Protein AF-A0A7S3H8X5-F1 (afdb_monomer_lite)

Sequence (128 aa):
QGEDVVAGIRTPQDLTIAARQIHNSELPSLEEAMPAIYQELLDVRRRLEEHFKDMQDIEFTIQAGKLYMLQTRTGKRTTQAALKVAVDLANEGFISHSEAIMRLKPESLDQVLHPTLDPKAPKRIVAK

Structure (mmCIF, N/CA/C/O backbone):
data_AF-A0A7S3H8X5-F1
#
_entry.id   AF-A0A7S3H8X5-F1
#
loop_
_atom_site.group_PDB
_atom_site.id
_atom_site.type_symbol
_atom_site.label_atom_id
_atom_site.label_alt_id
_atom_site.label_comp_id
_atom_site.label_asym_id
_atom_site.label_entity_id
_atom_site.label_seq_id
_atom_site.pdbx_PDB_ins_code
_atom_site.Cartn_x
_atom_site.Cartn_y
_atom_site.Cartn_z
_atom_site.occupancy
_atom_site.B_iso_or_equiv
_atom_site.auth_seq_id
_atom_site.auth_comp_id
_atom_site.auth_asym_id
_atom_site.auth_atom_id
_atom_site.pdbx_PDB_model_num
ATOM 1 N N . GLN A 1 1 ? -18.278 -6.674 8.094 1.00 66.62 1 GLN A N 1
ATOM 2 C CA . GLN A 1 1 ? -16.914 -7.253 8.115 1.00 66.62 1 GLN A CA 1
ATOM 3 C C . GLN A 1 1 ? -16.163 -6.829 6.852 1.00 66.62 1 GLN A C 1
ATOM 5 O O . GLN A 1 1 ? -16.740 -6.080 6.074 1.00 66.62 1 GLN A O 1
ATOM 10 N N . GLY A 1 2 ? -14.901 -7.240 6.651 1.00 72.38 2 GLY A N 1
ATOM 11 C CA . GLY A 1 2 ? -14.124 -6.877 5.449 1.00 72.38 2 GLY A CA 1
ATOM 12 C C . GLY A 1 2 ? -14.826 -7.249 4.135 1.00 72.38 2 GLY A C 1
ATOM 13 O O . GLY A 1 2 ? -14.772 -6.494 3.169 1.00 72.38 2 GLY A O 1
ATOM 14 N N . GLU A 1 3 ? -15.600 -8.336 4.145 1.00 76.19 3 GLU A N 1
ATOM 15 C CA . GLU A 1 3 ? -16.445 -8.763 3.022 1.00 76.19 3 GLU A CA 1
ATOM 16 C C . GLU A 1 3 ? -17.501 -7.722 2.618 1.00 76.19 3 GLU A C 1
ATOM 18 O O . GLU A 1 3 ? -17.748 -7.551 1.429 1.00 76.19 3 GLU A O 1
ATOM 23 N N . ASP A 1 4 ? -18.064 -6.957 3.563 1.00 79.19 4 ASP A N 1
ATOM 24 C CA . ASP A 1 4 ? -19.083 -5.935 3.261 1.00 79.19 4 ASP A CA 1
ATOM 25 C C . ASP A 1 4 ? -18.515 -4.783 2.419 1.00 79.19 4 ASP A C 1
ATOM 27 O O . ASP A 1 4 ? -19.252 -4.139 1.670 1.00 79.19 4 ASP A O 1
ATOM 31 N N . VAL A 1 5 ? -17.214 -4.508 2.562 1.00 74.88 5 VAL A N 1
ATOM 32 C CA . VAL A 1 5 ? -16.501 -3.472 1.802 1.00 74.88 5 VAL A CA 1
ATOM 33 C C . VAL A 1 5 ? -16.217 -3.967 0.387 1.00 74.88 5 VAL A C 1
ATOM 35 O O . VAL A 1 5 ? -16.446 -3.246 -0.579 1.00 74.88 5 VAL A O 1
ATOM 38 N N . VAL A 1 6 ? -15.780 -5.222 0.253 1.00 78.19 6 VAL A N 1
ATOM 39 C CA . VAL A 1 6 ? -15.493 -5.843 -1.050 1.00 78.19 6 VAL A CA 1
ATOM 40 C C . VAL A 1 6 ? -16.775 -6.061 -1.857 1.00 78.19 6 VAL A C 1
ATOM 42 O O . VAL A 1 6 ? -16.790 -5.835 -3.064 1.00 78.19 6 VAL A O 1
ATOM 45 N N . ALA A 1 7 ? -17.862 -6.460 -1.195 1.00 78.75 7 ALA A N 1
ATOM 46 C CA . ALA A 1 7 ? -19.163 -6.691 -1.816 1.00 78.75 7 ALA A CA 1
ATOM 47 C C . ALA A 1 7 ? -19.940 -5.396 -2.120 1.00 78.75 7 ALA A C 1
ATOM 49 O O . ALA A 1 7 ? -21.026 -5.460 -2.694 1.00 78.75 7 ALA A O 1
ATOM 50 N N . GLY A 1 8 ? -19.422 -4.225 -1.725 1.00 81.75 8 GLY A N 1
ATOM 51 C CA . GLY A 1 8 ? -20.078 -2.935 -1.950 1.00 81.75 8 GLY A CA 1
ATOM 52 C C . GLY A 1 8 ? -21.355 -2.723 -1.130 1.00 81.75 8 GLY A C 1
ATOM 53 O O . GLY A 1 8 ? -22.140 -1.832 -1.441 1.00 81.75 8 GLY A O 1
ATOM 54 N N . ILE A 1 9 ? -21.573 -3.521 -0.077 1.00 85.56 9 ILE A N 1
ATOM 55 C CA . ILE A 1 9 ? -22.702 -3.358 0.856 1.00 85.56 9 ILE A CA 1
ATOM 56 C C . ILE A 1 9 ? -22.511 -2.083 1.683 1.00 85.56 9 ILE A C 1
ATOM 58 O O . ILE A 1 9 ? -23.477 -1.418 2.060 1.00 85.56 9 ILE A O 1
ATOM 62 N N . ARG A 1 10 ? -21.254 -1.735 1.975 1.00 86.25 10 ARG A N 1
ATOM 63 C CA . ARG A 1 10 ? -20.881 -0.503 2.667 1.00 86.25 10 ARG A CA 1
ATOM 64 C C . ARG A 1 10 ? -19.959 0.327 1.795 1.00 86.25 10 ARG A C 1
ATOM 66 O O . ARG A 1 10 ? -19.023 -0.201 1.200 1.00 86.25 10 ARG A O 1
ATOM 73 N N . THR A 1 11 ? -20.190 1.635 1.789 1.00 85.56 11 THR A N 1
ATOM 74 C CA . THR A 1 11 ? -19.291 2.586 1.137 1.00 85.56 11 THR A CA 1
ATOM 75 C C . THR A 1 11 ? -17.932 2.569 1.846 1.00 85.56 11 THR A C 1
ATOM 77 O O . THR A 1 11 ? -17.892 2.807 3.060 1.00 85.56 11 THR A O 1
ATOM 80 N N . PRO A 1 12 ? -16.826 2.275 1.138 1.00 89.44 12 PRO A N 1
ATOM 81 C CA . PRO A 1 12 ? -15.491 2.361 1.715 1.00 89.44 12 PRO A CA 1
ATOM 82 C C . PRO A 1 12 ? -15.173 3.803 2.122 1.00 89.44 12 PRO A C 1
ATOM 84 O O . PRO A 1 12 ? -15.590 4.752 1.460 1.00 89.44 12 PRO A O 1
ATOM 87 N N . GLN A 1 13 ? -14.425 3.951 3.213 1.00 91.12 13 GLN A N 1
ATOM 88 C CA . GLN A 1 13 ? -13.888 5.236 3.660 1.00 91.12 13 GLN A CA 1
ATOM 89 C C . GLN A 1 13 ? -12.412 5.337 3.289 1.00 91.12 13 GLN A C 1
ATOM 91 O O . GLN A 1 13 ? -11.705 4.329 3.218 1.00 91.12 13 GLN A O 1
ATOM 96 N N . ASP A 1 14 ? -11.957 6.563 3.064 1.00 95.75 14 ASP A N 1
ATOM 97 C CA . ASP A 1 14 ? -10.572 6.845 2.723 1.00 95.75 14 ASP A CA 1
ATOM 98 C C . ASP A 1 14 ? -9.633 6.610 3.909 1.00 95.75 14 ASP A C 1
ATOM 100 O O . ASP A 1 14 ? -9.973 6.844 5.069 1.00 95.75 14 ASP A O 1
ATOM 104 N N . LEU A 1 15 ? -8.407 6.175 3.622 1.00 95.50 15 LEU A N 1
ATOM 105 C CA . LEU A 1 15 ? -7.390 6.024 4.663 1.00 95.50 15 LEU A CA 1
ATOM 106 C C . LEU A 1 15 ? -6.799 7.373 5.085 1.00 95.50 15 LEU A C 1
ATOM 108 O O . LEU A 1 15 ? -6.505 7.554 6.262 1.00 95.50 15 LEU A O 1
ATOM 112 N N . THR A 1 16 ? -6.644 8.307 4.141 1.00 96.88 16 THR A N 1
ATOM 113 C CA . THR A 1 16 ? -5.934 9.578 4.347 1.00 96.88 16 THR A CA 1
ATOM 114 C C . THR A 1 16 ? -6.843 10.784 4.141 1.00 96.88 16 THR A C 1
ATOM 116 O O . THR A 1 16 ? -7.800 10.734 3.361 1.00 96.88 16 THR A O 1
ATOM 119 N N . ILE A 1 17 ? -6.498 11.903 4.780 1.00 95.94 17 ILE A N 1
ATOM 120 C CA . ILE A 1 17 ? -7.192 13.188 4.609 1.00 95.94 17 ILE A CA 1
ATOM 121 C C . ILE A 1 17 ? -7.117 13.647 3.150 1.00 95.94 17 ILE A C 1
ATOM 123 O O . ILE A 1 17 ? -8.103 14.118 2.584 1.00 95.94 17 ILE A O 1
ATOM 127 N N . ALA A 1 18 ? -5.955 13.480 2.515 1.00 96.25 18 ALA A N 1
ATOM 128 C CA . ALA A 1 18 ? -5.747 13.882 1.128 1.00 96.25 18 ALA A CA 1
ATOM 129 C C . ALA A 1 18 ? -6.650 13.100 0.158 1.00 96.25 18 ALA A C 1
ATOM 131 O O . ALA A 1 18 ? -7.272 13.700 -0.716 1.00 96.25 18 ALA A O 1
ATOM 132 N N . ALA A 1 19 ? -6.763 11.776 0.329 1.00 94.44 19 ALA A N 1
ATOM 133 C CA . ALA A 1 19 ? -7.648 10.951 -0.494 1.00 94.44 19 ALA A CA 1
ATOM 134 C C . ALA A 1 19 ? -9.116 11.352 -0.303 1.00 94.44 19 ALA A C 1
ATOM 136 O O . ALA A 1 19 ? -9.823 11.574 -1.285 1.00 94.44 19 ALA A O 1
ATOM 137 N N . ARG A 1 20 ? -9.535 11.575 0.949 1.00 94.62 20 ARG A N 1
ATOM 138 C CA . ARG A 1 20 ? -10.878 12.071 1.275 1.00 94.62 20 ARG A CA 1
ATOM 139 C C . ARG A 1 20 ? -11.208 13.385 0.564 1.00 94.62 20 ARG A C 1
ATOM 141 O O . ARG A 1 20 ? -12.295 13.521 0.006 1.00 94.62 20 ARG A O 1
ATOM 148 N N . GLN A 1 21 ? -10.279 14.343 0.561 1.00 93.62 21 GLN A N 1
ATOM 149 C CA . GLN A 1 21 ? -10.454 15.635 -0.113 1.00 93.62 21 GLN A CA 1
ATOM 150 C C . GLN A 1 21 ? -10.574 15.482 -1.634 1.00 93.62 21 GLN A C 1
ATOM 152 O O . GLN A 1 21 ? -11.418 16.131 -2.248 1.00 93.62 21 GLN A O 1
ATOM 157 N N . ILE A 1 22 ? -9.772 14.601 -2.239 1.00 94.44 22 ILE A N 1
ATOM 158 C CA . ILE A 1 22 ? -9.834 14.298 -3.678 1.00 94.44 22 ILE A CA 1
ATOM 159 C C . ILE A 1 22 ? -11.175 13.648 -4.042 1.00 94.44 22 ILE A C 1
ATOM 161 O O . ILE A 1 22 ? -11.762 13.982 -5.070 1.00 94.44 22 ILE A O 1
ATOM 165 N N . HIS A 1 23 ? -11.670 12.738 -3.202 1.00 92.00 23 HIS A N 1
ATOM 166 C CA . HIS A 1 23 ? -12.935 12.035 -3.419 1.00 92.00 23 HIS A CA 1
ATOM 167 C C . HIS A 1 23 ? -14.169 12.834 -2.979 1.00 92.00 23 HIS A C 1
ATOM 169 O O . HIS A 1 23 ? -15.291 12.397 -3.230 1.00 92.00 23 HIS A O 1
ATOM 175 N N . ASN A 1 24 ? -13.979 14.005 -2.358 1.00 92.25 24 ASN A N 1
ATOM 176 C CA . ASN A 1 24 ? -15.041 14.842 -1.798 1.00 92.25 24 ASN A CA 1
ATOM 177 C C . ASN A 1 24 ? -15.979 14.055 -0.857 1.00 92.25 24 ASN A C 1
ATOM 179 O O . ASN A 1 24 ? -17.201 14.198 -0.909 1.00 92.25 24 ASN A O 1
ATOM 183 N N . SER A 1 25 ? -15.396 13.180 -0.028 1.00 90.88 25 SER A N 1
ATOM 184 C CA . SER A 1 25 ? -16.136 12.323 0.902 1.00 90.88 25 SER A CA 1
ATOM 185 C C . SER A 1 25 ? -16.478 13.065 2.198 1.00 90.88 25 SER A C 1
ATOM 187 O O . SER A 1 25 ? -15.619 13.668 2.850 1.00 90.88 25 SER A O 1
ATOM 189 N N . GLU A 1 26 ? -17.744 12.993 2.609 1.00 91.81 26 GLU A N 1
ATOM 190 C CA . GLU A 1 26 ? -18.211 13.581 3.871 1.00 91.81 26 GLU A CA 1
ATOM 191 C C . GLU A 1 26 ? -17.773 12.764 5.097 1.00 91.81 26 GLU A C 1
ATOM 193 O O . GLU A 1 26 ? -17.651 13.317 6.191 1.00 91.81 26 GLU A O 1
ATOM 198 N N . LEU A 1 27 ? -17.491 11.469 4.916 1.00 91.50 27 LEU A N 1
ATOM 199 C CA . LEU A 1 27 ? -17.067 10.571 5.989 1.00 91.50 27 LEU A CA 1
ATOM 200 C C . LEU A 1 27 ? -15.603 10.835 6.384 1.00 91.50 27 LEU A C 1
ATOM 202 O O . LEU A 1 27 ? -14.787 11.131 5.509 1.00 91.50 27 LEU A O 1
ATOM 206 N N . PRO A 1 28 ? -15.252 10.727 7.681 1.00 93.56 28 PRO A N 1
ATOM 207 C CA . PRO A 1 28 ? -13.881 10.929 8.134 1.00 93.56 28 PRO A CA 1
ATOM 208 C C . PRO A 1 28 ? -12.951 9.861 7.554 1.00 93.56 28 PRO A C 1
ATOM 210 O O . PRO A 1 28 ? -13.342 8.709 7.375 1.00 93.56 28 PRO A O 1
ATOM 213 N N . SER A 1 29 ? -11.703 10.239 7.291 1.00 96.38 29 SER A N 1
ATOM 214 C CA . SER A 1 29 ? -10.661 9.274 6.931 1.00 96.38 29 SER A CA 1
ATOM 215 C C . SER A 1 29 ? -10.159 8.494 8.153 1.00 96.38 29 SER A C 1
ATOM 217 O O . SER A 1 29 ? -10.356 8.926 9.293 1.00 96.38 29 SER A O 1
ATOM 219 N N . LEU A 1 30 ? -9.466 7.366 7.947 1.00 96.25 30 LEU A N 1
ATOM 220 C CA . LEU A 1 30 ? -8.829 6.630 9.053 1.00 96.25 30 LEU A CA 1
ATOM 221 C C . LEU A 1 30 ? -7.810 7.501 9.810 1.00 96.25 30 LEU A C 1
ATOM 223 O O . LEU A 1 30 ? -7.749 7.442 11.037 1.00 96.25 30 LEU A O 1
ATOM 227 N N . GLU A 1 31 ? -7.057 8.327 9.082 1.00 97.38 31 GLU A N 1
ATOM 228 C CA . GLU A 1 31 ? -6.121 9.319 9.621 1.00 97.38 31 GLU A CA 1
ATOM 229 C C . GLU A 1 31 ? -6.792 10.302 10.598 1.00 97.38 31 GLU A C 1
ATOM 231 O O . GLU A 1 31 ? -6.198 10.652 11.616 1.00 97.38 31 GLU A O 1
ATOM 236 N N . GLU A 1 32 ? -8.045 10.694 10.351 1.00 96.31 32 GLU A N 1
ATOM 237 C CA . GLU A 1 32 ? -8.810 11.576 11.246 1.00 96.31 32 GLU A CA 1
ATOM 238 C C . GLU A 1 32 ? -9.495 10.817 12.382 1.00 96.31 32 GLU A C 1
ATOM 240 O O . GLU A 1 32 ? -9.492 11.263 13.529 1.00 96.31 32 GLU A O 1
ATOM 245 N N . ALA A 1 33 ? -10.113 9.677 12.067 1.00 95.88 33 ALA A N 1
ATOM 246 C CA . ALA A 1 33 ? -10.929 8.929 13.013 1.00 95.88 33 ALA A CA 1
ATOM 247 C C . ALA A 1 33 ? -10.083 8.183 14.057 1.00 95.88 33 ALA A C 1
ATOM 249 O O . ALA A 1 33 ? -10.500 8.041 15.207 1.00 95.88 33 ALA A O 1
ATOM 250 N N . MET A 1 34 ? -8.911 7.674 13.662 1.00 96.88 34 MET A N 1
ATOM 251 C CA . MET A 1 34 ? -8.043 6.841 14.501 1.00 96.88 34 MET A CA 1
ATOM 252 C C . MET A 1 34 ? -6.551 7.154 14.261 1.00 96.88 34 MET A C 1
ATOM 254 O O . MET A 1 34 ? -5.797 6.262 13.860 1.00 96.88 34 MET A O 1
ATOM 258 N N . PRO A 1 35 ? -6.078 8.383 14.548 1.00 97.25 35 PRO A N 1
ATOM 259 C CA . PRO A 1 35 ? -4.737 8.846 14.168 1.00 97.25 35 PRO A CA 1
ATOM 260 C C . PRO A 1 35 ? -3.599 7.975 14.717 1.00 97.25 35 PRO A C 1
ATOM 262 O O . PRO A 1 35 ? -2.626 7.708 14.016 1.00 97.25 35 PRO A O 1
ATOM 265 N N . ALA A 1 36 ? -3.729 7.471 15.949 1.00 97.44 36 ALA A N 1
ATOM 266 C CA . ALA A 1 36 ? -2.724 6.589 16.546 1.00 97.44 36 ALA A CA 1
ATOM 267 C C . ALA A 1 36 ? -2.596 5.247 15.798 1.00 97.44 36 ALA A C 1
ATOM 269 O O . ALA A 1 36 ? -1.488 4.767 15.576 1.00 97.44 36 ALA A O 1
ATOM 270 N N . ILE A 1 37 ? -3.721 4.667 15.368 1.00 97.56 37 ILE A N 1
ATOM 271 C CA . ILE A 1 37 ? -3.737 3.411 14.606 1.00 97.56 37 ILE A CA 1
ATOM 272 C C . ILE A 1 37 ? -3.283 3.635 13.168 1.00 97.56 37 ILE A C 1
ATOM 274 O O . ILE A 1 37 ? -2.584 2.797 12.606 1.00 97.56 37 ILE A O 1
ATOM 278 N N . TYR A 1 38 ? -3.638 4.774 12.576 1.00 97.69 38 TYR A N 1
ATOM 279 C CA . TYR A 1 38 ? -3.120 5.159 11.271 1.00 97.69 38 TYR A CA 1
ATOM 280 C C . TYR A 1 38 ? -1.588 5.272 11.290 1.00 97.69 38 TYR A C 1
ATOM 282 O O . TYR A 1 38 ? -0.927 4.738 10.402 1.00 97.69 38 TYR A O 1
ATOM 290 N N . GLN A 1 39 ? -1.012 5.871 12.337 1.00 97.94 39 GLN A N 1
ATOM 291 C CA . GLN A 1 39 ? 0.440 5.931 12.497 1.00 97.94 39 GLN A CA 1
ATOM 292 C C . GLN A 1 39 ? 1.069 4.535 12.649 1.00 97.94 39 GLN A C 1
ATOM 294 O O . GLN A 1 39 ? 2.071 4.248 11.997 1.00 97.94 39 GLN A O 1
ATOM 299 N N . GLU A 1 40 ? 0.456 3.643 13.436 1.00 97.94 40 GLU A N 1
ATOM 300 C CA . GLU A 1 40 ? 0.901 2.244 13.550 1.00 97.94 40 GLU A CA 1
A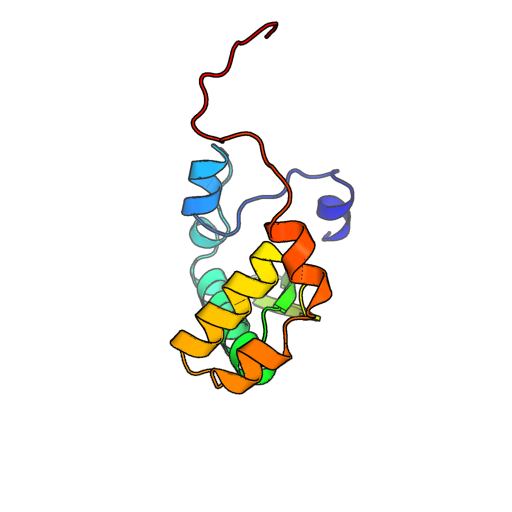TOM 301 C C . GLU A 1 40 ? 0.866 1.527 12.187 1.00 97.94 40 GLU A C 1
ATOM 303 O O . GLU A 1 40 ? 1.807 0.819 11.822 1.00 97.94 40 GLU A O 1
ATOM 308 N N . LEU A 1 41 ? -0.182 1.757 11.391 1.00 97.75 41 LEU A N 1
ATOM 309 C CA . LEU A 1 41 ? -0.307 1.209 10.042 1.00 97.75 41 LEU A CA 1
ATOM 310 C C . LEU A 1 41 ? 0.788 1.737 9.101 1.00 97.75 41 LEU A C 1
ATOM 312 O O . LEU A 1 41 ? 1.329 0.958 8.315 1.00 97.75 41 LEU A O 1
ATOM 316 N N . LEU A 1 42 ? 1.151 3.023 9.186 1.00 97.12 42 LEU A N 1
ATOM 317 C CA . LEU A 1 42 ? 2.258 3.595 8.408 1.00 97.12 42 LEU A CA 1
ATOM 318 C C . LEU A 1 42 ? 3.601 2.948 8.765 1.00 97.12 42 LEU A C 1
ATOM 320 O O . LEU A 1 42 ? 4.384 2.622 7.869 1.00 97.12 42 LEU A O 1
ATOM 324 N N . ASP A 1 43 ? 3.850 2.704 10.051 1.00 97.44 43 ASP A N 1
ATOM 325 C CA . ASP A 1 43 ? 5.072 2.038 10.504 1.00 97.44 43 ASP A CA 1
ATOM 326 C C . ASP A 1 43 ? 5.134 0.583 10.018 1.00 97.44 43 ASP A C 1
ATOM 328 O O . ASP A 1 43 ? 6.182 0.119 9.557 1.00 97.44 43 ASP A O 1
ATOM 332 N N . VAL A 1 44 ? 4.011 -0.142 10.071 1.00 96.88 44 VAL A N 1
ATOM 333 C CA . VAL A 1 44 ? 3.906 -1.501 9.520 1.00 96.88 44 VAL A CA 1
ATOM 334 C C . VAL A 1 44 ? 4.138 -1.492 8.011 1.00 96.88 44 VAL A C 1
ATOM 336 O O . VAL A 1 44 ? 4.939 -2.292 7.526 1.00 96.88 44 VAL A O 1
ATOM 339 N N . ARG A 1 45 ? 3.502 -0.574 7.272 1.00 94.69 45 ARG A N 1
ATOM 340 C CA . ARG A 1 45 ? 3.692 -0.422 5.824 1.00 94.69 45 ARG A CA 1
ATOM 341 C C . ARG A 1 45 ? 5.171 -0.246 5.485 1.00 94.69 45 ARG A C 1
ATOM 343 O O . ARG A 1 45 ? 5.679 -1.000 4.659 1.00 94.69 45 ARG A O 1
ATOM 350 N N . ARG A 1 46 ? 5.866 0.693 6.141 1.00 93.25 46 ARG A N 1
ATOM 351 C CA . ARG A 1 46 ? 7.294 0.948 5.887 1.00 93.25 46 ARG A CA 1
ATOM 352 C C . ARG A 1 46 ? 8.135 -0.304 6.127 1.00 93.25 46 ARG A C 1
ATOM 354 O O . ARG A 1 46 ? 8.944 -0.669 5.286 1.00 93.25 46 ARG A O 1
ATOM 361 N N . ARG A 1 47 ? 7.905 -1.004 7.243 1.00 95.44 47 ARG A N 1
ATOM 362 C CA . ARG A 1 47 ?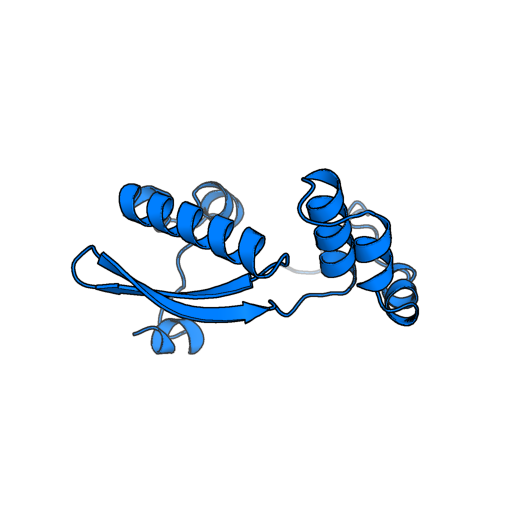 8.631 -2.243 7.576 1.00 95.44 47 ARG A CA 1
ATOM 363 C C . ARG A 1 47 ? 8.411 -3.346 6.543 1.00 95.44 47 ARG A C 1
ATOM 365 O O . ARG A 1 47 ? 9.331 -4.108 6.255 1.00 95.44 47 ARG A O 1
ATOM 372 N N . LEU A 1 48 ? 7.198 -3.459 6.008 1.00 95.25 48 LEU A N 1
ATOM 373 C CA . LEU A 1 48 ? 6.878 -4.438 4.974 1.00 95.25 48 LEU A CA 1
ATOM 374 C C . LEU A 1 48 ? 7.537 -4.074 3.635 1.00 95.25 48 LEU A C 1
ATOM 376 O O . LEU A 1 48 ? 8.122 -4.950 3.000 1.00 95.25 48 LEU A O 1
ATOM 380 N N . GLU A 1 49 ? 7.508 -2.800 3.235 1.00 91.06 49 GLU A N 1
ATOM 381 C CA . GLU A 1 49 ? 8.207 -2.311 2.036 1.00 91.06 49 GLU A CA 1
ATOM 382 C C . GLU A 1 49 ? 9.729 -2.501 2.154 1.00 91.06 49 GLU A C 1
ATOM 384 O O . GLU A 1 49 ? 10.348 -2.985 1.212 1.00 91.06 49 GLU A O 1
ATOM 389 N N . GLU A 1 50 ? 10.321 -2.236 3.321 1.00 91.12 50 GLU A N 1
ATOM 390 C CA . GLU A 1 50 ? 11.736 -2.500 3.627 1.00 91.12 50 GLU A CA 1
ATOM 391 C C . GLU A 1 50 ? 12.092 -3.989 3.530 1.00 91.12 50 GLU A C 1
ATOM 393 O O . GLU A 1 50 ? 13.099 -4.363 2.925 1.00 91.12 50 GLU A O 1
ATOM 398 N N . HIS A 1 51 ? 11.267 -4.852 4.128 1.00 93.56 51 HIS A N 1
ATOM 399 C CA . HIS A 1 51 ? 11.532 -6.286 4.205 1.00 93.56 51 HIS A CA 1
ATOM 400 C C . HIS A 1 51 ? 11.397 -6.975 2.845 1.00 93.56 51 HIS A C 1
ATOM 402 O O . HIS A 1 51 ? 12.283 -7.723 2.430 1.00 93.56 51 HIS A O 1
ATOM 408 N N . PHE A 1 52 ? 10.295 -6.715 2.140 1.00 92.31 52 PHE A N 1
ATOM 409 C CA . PHE A 1 52 ? 10.026 -7.308 0.830 1.00 92.31 52 PHE A CA 1
ATOM 410 C C . PHE A 1 52 ? 10.694 -6.542 -0.314 1.00 92.31 52 PHE A C 1
ATOM 412 O O . PHE A 1 52 ? 10.706 -7.021 -1.451 1.00 92.31 52 PHE A O 1
ATOM 419 N N . LYS A 1 53 ? 11.259 -5.365 -0.020 1.00 90.44 53 LYS A N 1
ATOM 420 C CA . LYS A 1 53 ? 11.855 -4.433 -0.980 1.00 90.44 53 LYS A CA 1
ATOM 421 C C . LYS A 1 53 ? 10.910 -4.105 -2.125 1.00 90.44 53 LYS A C 1
ATOM 423 O O . LYS A 1 53 ? 11.367 -3.959 -3.252 1.00 90.44 53 LYS A O 1
ATOM 428 N N . ASP A 1 54 ? 9.603 -4.086 -1.903 1.00 90.69 54 ASP A N 1
ATOM 429 C CA . ASP A 1 54 ? 8.610 -3.894 -2.958 1.00 90.69 54 ASP A CA 1
ATOM 430 C C . ASP A 1 54 ? 7.279 -3.406 -2.383 1.00 90.69 54 ASP A C 1
ATOM 432 O O . ASP A 1 54 ? 6.988 -3.642 -1.210 1.00 90.69 54 ASP A O 1
ATOM 436 N N . MET A 1 55 ? 6.447 -2.783 -3.218 1.00 91.75 55 MET A N 1
ATOM 437 C CA . MET A 1 55 ? 5.118 -2.316 -2.822 1.00 91.75 55 MET A CA 1
ATOM 438 C C . MET A 1 55 ? 4.226 -3.487 -2.390 1.00 91.75 55 MET A C 1
ATOM 440 O O . MET A 1 55 ? 4.119 -4.502 -3.093 1.00 91.75 55 MET A O 1
ATOM 444 N N . GLN A 1 56 ? 3.575 -3.322 -1.239 1.00 94.94 56 GLN A N 1
ATOM 445 C CA . GLN A 1 56 ? 2.727 -4.337 -0.623 1.00 94.94 56 GLN A CA 1
ATOM 446 C C . GLN A 1 56 ? 1.246 -3.959 -0.684 1.00 94.94 56 GLN A C 1
ATOM 448 O O . GLN A 1 56 ? 0.858 -2.835 -0.376 1.00 94.94 56 GLN A O 1
ATOM 453 N N . ASP A 1 57 ? 0.428 -4.942 -1.047 1.00 95.31 57 ASP A N 1
ATOM 454 C CA . ASP A 1 57 ? -1.021 -4.959 -0.864 1.00 95.31 57 ASP A CA 1
ATOM 455 C C . ASP A 1 57 ? -1.314 -5.635 0.480 1.00 95.31 57 ASP A C 1
ATOM 457 O O . ASP A 1 57 ? -0.862 -6.760 0.730 1.00 95.31 57 ASP A O 1
ATOM 461 N N . ILE A 1 58 ? -2.000 -4.914 1.362 1.00 95.50 58 ILE A N 1
ATOM 462 C CA . ILE A 1 58 ? -2.088 -5.220 2.786 1.00 95.50 58 ILE A CA 1
ATOM 463 C C . ILE A 1 58 ? -3.557 -5.277 3.212 1.00 95.50 58 ILE A C 1
ATOM 465 O O . ILE A 1 58 ? -4.309 -4.325 3.020 1.00 95.50 58 ILE A O 1
ATOM 469 N N . GLU A 1 59 ? -3.930 -6.361 3.888 1.00 95.56 59 GLU A N 1
ATOM 470 C CA . GLU A 1 59 ? -5.231 -6.523 4.532 1.00 95.56 59 GLU A CA 1
ATOM 471 C C . GLU A 1 59 ? -5.066 -6.480 6.052 1.00 95.56 59 GLU A C 1
ATOM 473 O O . GLU A 1 59 ? -4.225 -7.177 6.631 1.00 95.56 59 GLU A O 1
ATOM 478 N N . PHE A 1 60 ? -5.888 -5.671 6.713 1.00 96.00 60 PHE A N 1
ATOM 479 C CA . PHE A 1 60 ? -5.861 -5.492 8.159 1.00 96.00 60 PHE A CA 1
ATOM 480 C C . PHE A 1 60 ? -7.268 -5.373 8.731 1.00 96.00 60 PHE A C 1
ATOM 482 O O . PHE A 1 60 ? -8.242 -5.122 8.023 1.00 96.00 60 PHE A O 1
ATOM 489 N N . THR A 1 61 ? -7.367 -5.533 10.044 1.00 95.62 61 THR A N 1
ATOM 490 C CA . THR A 1 61 ? -8.573 -5.219 10.805 1.00 95.62 61 THR A CA 1
ATOM 491 C C . THR A 1 61 ? -8.210 -4.438 12.056 1.00 95.62 61 THR A C 1
ATOM 493 O O . THR A 1 61 ? -7.097 -4.542 12.573 1.00 95.62 61 THR A O 1
ATOM 496 N N . ILE A 1 62 ? -9.162 -3.654 12.548 1.00 95.75 62 ILE A N 1
ATOM 497 C CA . ILE A 1 62 ? -9.049 -2.949 13.818 1.00 95.75 62 ILE A CA 1
ATOM 498 C C . ILE A 1 62 ? -10.135 -3.502 14.727 1.00 95.75 62 ILE A C 1
ATOM 500 O O . ILE A 1 62 ? -11.326 -3.333 14.466 1.00 95.75 62 ILE A O 1
ATOM 504 N N . GLN A 1 63 ? -9.728 -4.175 15.798 1.00 95.06 63 GLN A N 1
ATOM 505 C CA . GLN A 1 63 ? -10.649 -4.769 16.759 1.00 95.06 63 GLN A CA 1
ATOM 506 C C . GLN A 1 63 ? -10.367 -4.199 18.142 1.00 95.06 63 GLN A C 1
ATOM 508 O O . GLN A 1 63 ? -9.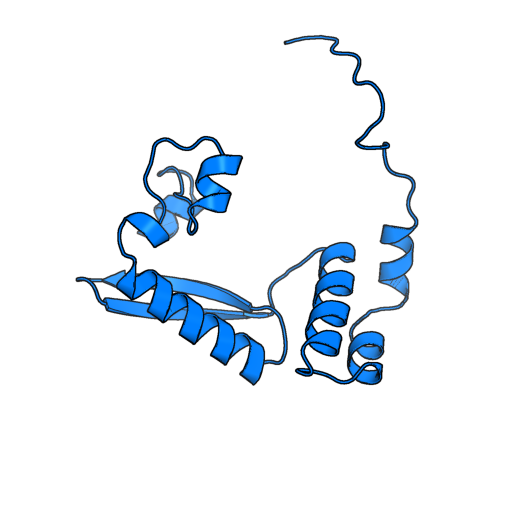245 -4.288 18.633 1.00 95.06 63 GLN A O 1
ATOM 513 N N . ALA A 1 64 ? -11.391 -3.604 18.761 1.00 94.25 64 ALA A N 1
ATOM 514 C CA . ALA A 1 64 ? -11.294 -2.981 20.084 1.00 94.25 64 ALA A CA 1
ATOM 515 C C . ALA A 1 64 ? -10.103 -2.004 20.215 1.00 94.25 64 ALA A C 1
ATOM 517 O O . ALA A 1 64 ? -9.393 -2.003 21.215 1.00 94.25 64 ALA A O 1
ATOM 518 N N . GLY A 1 65 ? -9.872 -1.193 19.176 1.00 93.06 65 GLY A N 1
ATOM 519 C CA . GLY A 1 65 ? -8.796 -0.198 19.159 1.00 93.06 65 GLY A CA 1
ATOM 520 C C . GLY A 1 65 ? -7.393 -0.770 18.948 1.00 93.06 65 GLY A C 1
ATOM 521 O O . GLY A 1 65 ? -6.429 -0.061 19.195 1.00 93.06 65 GLY A O 1
ATOM 522 N N . LYS A 1 66 ? -7.262 -2.024 18.502 1.00 95.88 66 LYS A N 1
ATOM 523 C CA . LYS A 1 66 ? -5.975 -2.650 18.190 1.00 95.88 66 LYS A CA 1
ATOM 524 C C . LYS A 1 66 ? -5.891 -3.039 16.719 1.00 95.88 66 LYS A C 1
ATOM 526 O O . LYS A 1 66 ? -6.830 -3.640 16.194 1.00 95.88 66 LYS A O 1
ATOM 531 N N . LEU A 1 67 ? -4.766 -2.712 16.084 1.00 97.25 67 LEU A N 1
ATOM 532 C CA . LEU A 1 67 ? -4.453 -3.089 14.710 1.00 97.25 67 LEU A CA 1
ATOM 533 C C . LEU A 1 67 ? -4.029 -4.562 14.635 1.00 97.25 67 LEU A C 1
ATOM 535 O O . LEU A 1 67 ? -3.213 -5.039 15.425 1.00 97.25 67 LEU A O 1
ATOM 539 N N . TYR A 1 68 ? -4.577 -5.283 13.663 1.00 97.25 68 TYR A N 1
ATOM 540 C CA . TYR A 1 68 ? -4.205 -6.655 13.343 1.00 97.25 68 TYR A CA 1
ATOM 541 C C . TYR A 1 68 ? -3.947 -6.779 11.850 1.00 97.25 68 TYR A C 1
ATOM 543 O O . TYR A 1 68 ? -4.809 -6.444 11.037 1.00 97.25 68 TYR A O 1
ATOM 551 N N . MET A 1 69 ? -2.784 -7.321 11.501 1.00 97.06 69 MET A N 1
ATOM 552 C CA . MET A 1 69 ? -2.456 -7.648 10.120 1.00 97.06 69 MET A CA 1
ATOM 553 C C . MET A 1 69 ? -2.996 -9.024 9.765 1.00 97.06 69 MET A C 1
ATOM 555 O O . MET A 1 69 ? -2.724 -9.991 10.474 1.00 97.06 69 MET A O 1
ATOM 559 N N . LEU A 1 70 ? -3.758 -9.103 8.678 1.00 95.56 70 LEU A N 1
ATOM 560 C CA . LEU A 1 70 ? -4.392 -10.339 8.223 1.00 95.56 70 LEU A CA 1
ATOM 561 C C . LEU A 1 70 ? -3.603 -10.967 7.078 1.00 95.56 70 LEU A C 1
ATOM 563 O O . LEU A 1 70 ? -3.298 -12.156 7.114 1.00 95.56 70 LEU A O 1
ATOM 567 N N . GLN A 1 71 ? -3.236 -10.158 6.085 1.00 94.88 71 GLN A N 1
ATOM 568 C CA . GLN A 1 71 ? -2.497 -10.614 4.916 1.00 94.88 71 GLN A CA 1
ATOM 569 C C . GLN A 1 71 ? -1.599 -9.498 4.386 1.00 94.88 71 GLN A C 1
ATOM 571 O O . GLN A 1 71 ? -1.934 -8.319 4.456 1.00 94.88 71 GLN A O 1
ATOM 576 N N . THR A 1 72 ? -0.464 -9.882 3.814 1.00 96.44 72 THR A N 1
ATOM 577 C CA . THR A 1 72 ? 0.356 -9.013 2.969 1.00 96.44 72 THR A CA 1
ATOM 578 C C . THR A 1 72 ? 0.816 -9.814 1.767 1.00 96.44 72 THR A C 1
ATOM 580 O O . THR A 1 72 ? 1.092 -11.012 1.874 1.00 96.44 72 THR A O 1
ATOM 583 N N . ARG A 1 73 ? 0.897 -9.164 0.615 1.00 96.44 73 ARG A N 1
ATOM 584 C CA . ARG A 1 73 ? 1.469 -9.738 -0.602 1.00 96.44 73 ARG A CA 1
ATOM 585 C C . ARG A 1 73 ? 2.021 -8.632 -1.482 1.00 96.44 73 ARG A C 1
ATOM 587 O O . ARG A 1 73 ? 1.604 -7.482 -1.376 1.00 96.44 73 ARG A O 1
ATOM 594 N N . THR A 1 74 ? 2.872 -8.995 -2.434 1.00 92.44 74 THR A N 1
ATOM 595 C CA . THR A 1 74 ? 3.280 -8.071 -3.493 1.00 92.44 74 THR A CA 1
ATOM 596 C C . THR A 1 74 ? 2.054 -7.534 -4.227 1.00 92.44 74 THR A C 1
ATOM 598 O O . THR A 1 74 ? 1.262 -8.301 -4.786 1.00 92.44 74 THR A O 1
ATOM 601 N N . GLY A 1 75 ? 1.903 -6.211 -4.243 1.00 90.62 75 GLY A N 1
ATOM 602 C CA . GLY A 1 75 ? 0.736 -5.576 -4.837 1.00 90.62 75 GLY A CA 1
ATOM 603 C C . GLY A 1 75 ? 0.709 -5.726 -6.356 1.00 90.62 75 GLY A C 1
ATOM 604 O O . GLY A 1 75 ? 1.696 -5.444 -7.055 1.00 90.62 75 GLY A O 1
ATOM 605 N N . LYS A 1 76 ? -0.447 -6.151 -6.882 1.00 89.94 76 LYS A N 1
ATOM 606 C CA . LYS A 1 76 ? -0.726 -6.098 -8.322 1.00 89.94 76 LYS A CA 1
ATOM 607 C C . LYS A 1 76 ? -0.782 -4.637 -8.754 1.00 89.94 76 LYS A C 1
ATOM 609 O O . LYS A 1 76 ? -1.356 -3.803 -8.062 1.00 89.94 76 LYS A O 1
ATOM 614 N N . ARG A 1 77 ? -0.190 -4.327 -9.902 1.00 89.69 77 ARG A N 1
ATOM 615 C CA . ARG A 1 77 ? -0.079 -2.952 -10.392 1.00 89.69 77 ARG A CA 1
ATOM 616 C C . ARG A 1 77 ? 0.032 -2.917 -11.911 1.00 89.69 77 ARG A C 1
ATOM 618 O O . ARG A 1 77 ? 0.381 -3.921 -12.530 1.00 89.69 77 ARG A O 1
ATOM 625 N N . THR A 1 78 ? -0.270 -1.765 -12.501 1.00 89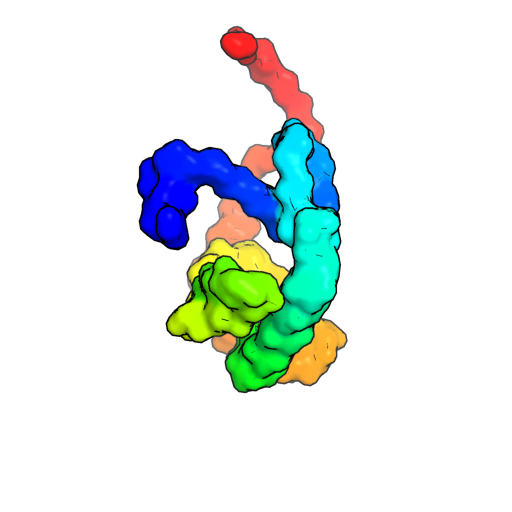.00 78 THR A N 1
ATOM 626 C CA . THR A 1 78 ? -0.057 -1.523 -13.934 1.00 89.00 78 THR A CA 1
ATOM 627 C C . THR A 1 78 ? 1.432 -1.384 -14.234 1.00 89.00 78 THR A C 1
ATOM 629 O O . THR A 1 78 ? 2.228 -1.097 -13.337 1.00 89.00 78 THR A O 1
ATOM 632 N N . THR A 1 79 ? 1.822 -1.515 -15.501 1.00 86.50 79 THR A N 1
ATOM 633 C CA . THR A 1 79 ? 3.214 -1.293 -15.911 1.00 86.50 79 THR A CA 1
ATOM 634 C C . THR A 1 79 ? 3.729 0.086 -15.508 1.00 86.50 79 THR A C 1
ATOM 636 O O . THR A 1 79 ? 4.827 0.208 -14.969 1.00 86.50 79 THR A O 1
ATOM 639 N N . GLN A 1 80 ? 2.931 1.130 -15.738 1.00 87.25 80 GLN A N 1
ATOM 640 C CA . GLN A 1 80 ? 3.322 2.497 -15.408 1.00 87.25 80 GLN A CA 1
ATOM 641 C C . GLN A 1 80 ? 3.580 2.659 -13.902 1.00 87.25 80 GLN A C 1
ATOM 643 O O . GLN A 1 80 ? 4.558 3.290 -13.503 1.00 87.25 80 GLN A O 1
ATOM 648 N N . ALA A 1 81 ? 2.744 2.038 -13.064 1.00 89.88 81 ALA A N 1
ATOM 649 C CA . ALA A 1 81 ? 2.947 2.017 -11.621 1.00 89.88 81 ALA A CA 1
ATOM 650 C C . ALA A 1 81 ? 4.178 1.185 -11.223 1.00 89.88 81 ALA A C 1
ATOM 652 O O . ALA A 1 81 ? 4.913 1.591 -10.329 1.00 89.88 81 ALA A O 1
ATOM 653 N N . ALA A 1 82 ? 4.448 0.059 -11.893 1.00 89.56 82 ALA A N 1
ATOM 654 C CA . ALA A 1 82 ? 5.652 -0.738 -11.654 1.00 89.56 82 ALA A CA 1
ATOM 655 C C . ALA A 1 82 ? 6.937 0.040 -11.953 1.00 89.56 82 ALA A C 1
ATOM 657 O O . ALA A 1 82 ? 7.856 0.010 -11.137 1.00 89.56 82 ALA A O 1
ATOM 658 N N . LEU A 1 83 ? 6.973 0.781 -13.066 1.00 89.75 83 LEU A N 1
ATOM 659 C CA . LEU A 1 83 ? 8.092 1.658 -13.413 1.00 89.75 83 LEU A CA 1
ATOM 660 C C . LEU A 1 83 ? 8.310 2.718 -12.332 1.00 89.75 83 LEU A C 1
ATOM 662 O O . LEU A 1 83 ? 9.424 2.865 -11.836 1.00 89.75 83 LEU A O 1
ATOM 666 N N . LYS A 1 84 ? 7.241 3.418 -11.932 1.00 91.19 84 LYS A N 1
ATOM 667 C CA . LYS A 1 84 ? 7.325 4.442 -10.888 1.00 91.19 84 LYS A CA 1
ATOM 668 C C . LYS A 1 84 ? 7.842 3.866 -9.568 1.00 91.19 84 LYS A C 1
ATOM 670 O O . LYS A 1 84 ? 8.792 4.403 -9.018 1.00 91.19 84 LYS A O 1
ATOM 675 N N . VAL A 1 85 ? 7.275 2.751 -9.105 1.00 91.44 85 VAL A N 1
ATOM 676 C CA . VAL A 1 85 ? 7.696 2.103 -7.853 1.00 91.44 85 VAL A CA 1
ATOM 677 C C . VAL A 1 85 ? 9.157 1.657 -7.918 1.00 91.44 85 VAL A C 1
ATOM 679 O O . VAL A 1 85 ? 9.893 1.874 -6.966 1.00 91.44 85 VAL A O 1
ATOM 682 N N . ALA A 1 86 ? 9.604 1.059 -9.026 1.00 90.81 86 ALA A N 1
ATOM 683 C CA . ALA A 1 86 ? 10.995 0.627 -9.163 1.00 90.81 86 ALA A CA 1
ATOM 684 C C . ALA A 1 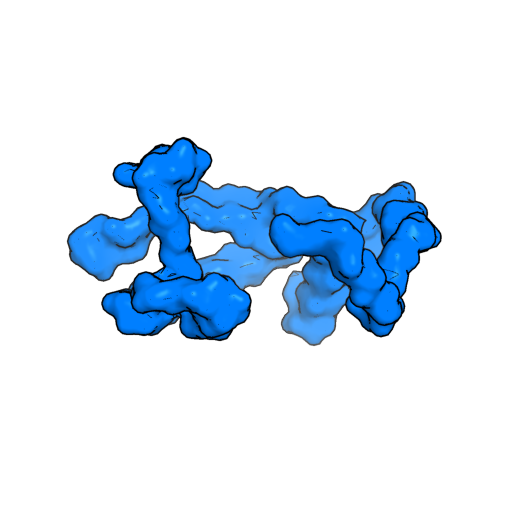86 ? 11.977 1.809 -9.097 1.00 90.81 86 ALA A C 1
ATOM 686 O O . ALA A 1 86 ? 13.017 1.704 -8.449 1.00 90.81 86 ALA A O 1
ATOM 687 N N . VAL A 1 87 ? 11.635 2.934 -9.733 1.00 92.00 87 VAL A N 1
ATOM 688 C CA . VAL A 1 87 ? 12.437 4.165 -9.690 1.00 92.00 87 VAL A CA 1
ATOM 689 C C . VAL A 1 87 ? 12.434 4.780 -8.290 1.00 92.00 87 VAL A C 1
ATOM 691 O O . VAL A 1 87 ? 13.499 5.114 -7.778 1.00 92.00 87 VAL A O 1
ATOM 694 N N . ASP A 1 88 ? 11.266 4.896 -7.657 1.00 92.12 88 ASP A N 1
ATOM 695 C CA . ASP A 1 88 ? 11.134 5.483 -6.320 1.00 92.12 88 ASP A CA 1
ATOM 696 C C . ASP A 1 88 ? 11.924 4.656 -5.285 1.00 92.12 88 ASP A C 1
ATOM 698 O O . ASP A 1 88 ? 12.755 5.209 -4.571 1.00 92.12 88 ASP A O 1
ATOM 702 N N . LEU A 1 89 ? 11.798 3.322 -5.298 1.00 91.06 89 LEU A N 1
ATOM 703 C CA . LEU A 1 89 ? 12.561 2.431 -4.410 1.00 91.06 89 LEU A CA 1
ATOM 704 C C . LEU A 1 89 ? 14.079 2.521 -4.624 1.00 91.06 89 LEU A C 1
ATOM 706 O O . LEU A 1 89 ? 14.845 2.339 -3.675 1.00 91.06 89 LEU A O 1
ATOM 710 N N . ALA A 1 90 ? 14.531 2.772 -5.857 1.00 92.94 90 ALA A N 1
ATOM 711 C CA . ALA A 1 90 ? 15.949 2.966 -6.145 1.00 92.94 90 ALA A CA 1
ATOM 712 C C . ALA A 1 90 ? 16.463 4.317 -5.630 1.00 92.94 90 ALA A C 1
ATOM 714 O O . ALA A 1 90 ? 17.556 4.385 -5.068 1.00 92.94 90 ALA A O 1
ATOM 715 N N . ASN A 1 91 ? 15.665 5.377 -5.783 1.00 93.56 91 ASN A N 1
ATOM 716 C CA . ASN A 1 91 ? 15.982 6.714 -5.277 1.00 93.56 91 ASN A CA 1
ATOM 717 C C . ASN A 1 91 ? 15.993 6.761 -3.743 1.00 93.56 91 ASN A C 1
ATOM 719 O O . ASN A 1 91 ? 16.817 7.455 -3.153 1.00 93.56 91 ASN A O 1
ATOM 723 N N . GLU A 1 92 ? 15.103 6.003 -3.105 1.00 89.75 92 GLU A N 1
ATOM 724 C CA . GLU A 1 92 ? 15.017 5.855 -1.648 1.00 89.75 92 GLU A CA 1
ATOM 725 C C . GLU A 1 92 ? 16.085 4.899 -1.083 1.00 89.75 92 GLU A C 1
ATOM 727 O O . GLU A 1 92 ? 16.266 4.814 0.129 1.00 89.75 92 GLU A O 1
ATOM 732 N N . GLY A 1 93 ? 16.833 4.201 -1.947 1.00 88.56 93 GLY A N 1
ATOM 733 C CA . GLY A 1 93 ? 17.943 3.329 -1.556 1.00 88.56 93 GLY A CA 1
ATOM 734 C C . GLY A 1 93 ? 17.532 1.935 -1.071 1.00 88.56 93 GLY A C 1
ATOM 735 O O . GLY A 1 93 ? 18.383 1.183 -0.596 1.00 88.56 93 GLY A O 1
ATOM 736 N N . PHE A 1 94 ? 16.260 1.550 -1.215 1.00 86.75 94 PHE A N 1
ATOM 737 C CA . PHE A 1 94 ? 15.788 0.199 -0.884 1.00 86.75 94 PHE A CA 1
ATOM 738 C C . PHE A 1 94 ? 16.326 -0.864 -1.848 1.00 86.75 94 PHE A C 1
ATOM 740 O O . PHE A 1 94 ? 16.526 -2.024 -1.464 1.00 86.75 94 PHE A O 1
ATOM 747 N N . ILE A 1 95 ? 16.573 -0.465 -3.097 1.00 90.81 95 ILE A N 1
ATOM 748 C CA . ILE A 1 95 ? 17.180 -1.289 -4.143 1.00 90.81 95 ILE A CA 1
ATOM 749 C C . ILE A 1 95 ? 18.225 -0.491 -4.924 1.00 90.81 95 ILE A C 1
ATOM 751 O O . ILE A 1 95 ? 18.226 0.736 -4.943 1.00 90.81 95 ILE A O 1
ATOM 755 N N . SER A 1 96 ? 19.121 -1.191 -5.606 1.00 93.31 96 SER A N 1
ATOM 756 C CA . SER A 1 96 ? 20.043 -0.593 -6.567 1.00 93.31 96 SER A CA 1
ATOM 757 C C . SER A 1 96 ? 19.341 -0.242 -7.884 1.00 93.31 96 SER A C 1
ATOM 759 O O . SER A 1 96 ? 18.320 -0.825 -8.255 1.00 93.31 96 SER A O 1
ATOM 761 N N . HIS A 1 97 ? 19.945 0.660 -8.659 1.00 92.69 97 HIS A N 1
ATOM 762 C CA . HIS A 1 97 ? 19.452 1.003 -9.998 1.00 92.69 97 HIS A CA 1
ATOM 763 C C . HIS A 1 97 ? 19.442 -0.216 -10.939 1.00 92.69 97 HIS A C 1
ATOM 765 O O . HIS A 1 97 ? 18.546 -0.354 -11.767 1.00 92.69 97 HIS A O 1
ATOM 771 N N . SER A 1 98 ? 20.404 -1.132 -10.783 1.00 93.31 98 SER A N 1
ATOM 772 C CA . SER A 1 98 ? 20.455 -2.382 -11.552 1.00 93.31 98 SER A CA 1
ATOM 773 C C . SER A 1 98 ? 19.279 -3.304 -11.210 1.00 93.31 98 SER A C 1
ATOM 775 O O . SER A 1 98 ? 18.598 -3.806 -12.103 1.00 93.31 98 SER A O 1
ATOM 777 N N . GLU A 1 99 ? 18.966 -3.467 -9.920 1.00 90.44 99 GLU A N 1
ATOM 778 C CA . GLU A 1 99 ? 17.793 -4.235 -9.481 1.00 90.44 99 GLU A CA 1
ATOM 779 C C . GLU A 1 99 ? 16.483 -3.615 -9.980 1.00 90.44 99 GLU A C 1
ATOM 781 O O . GLU A 1 99 ? 15.583 -4.348 -10.385 1.00 90.44 99 GLU A O 1
ATOM 786 N N . ALA A 1 100 ? 16.376 -2.283 -10.000 1.00 91.06 100 ALA A N 1
ATOM 787 C CA . ALA A 1 100 ? 15.206 -1.592 -10.537 1.00 91.06 100 ALA A CA 1
ATOM 788 C C . ALA A 1 100 ? 14.980 -1.901 -12.027 1.00 91.06 100 ALA A C 1
ATOM 790 O O . ALA A 1 100 ? 13.850 -2.181 -12.425 1.00 91.06 100 ALA A O 1
ATOM 791 N N . ILE A 1 101 ? 16.050 -1.929 -12.832 1.00 88.75 101 ILE A N 1
ATOM 792 C CA . ILE A 1 101 ? 15.987 -2.310 -14.252 1.00 88.75 101 ILE A CA 1
ATOM 793 C C . ILE A 1 101 ? 15.532 -3.767 -14.397 1.00 88.75 101 ILE A C 1
ATOM 795 O O . ILE A 1 101 ? 14.624 -4.055 -15.172 1.00 88.75 101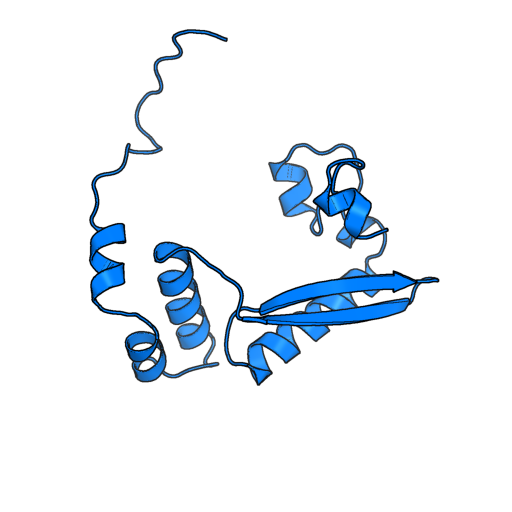 ILE A O 1
ATOM 799 N N . MET A 1 102 ? 16.107 -4.682 -13.611 1.00 89.69 102 MET A N 1
ATOM 800 C CA . MET A 1 102 ? 15.805 -6.119 -13.690 1.00 89.69 102 MET A CA 1
ATOM 801 C C . MET A 1 102 ? 14.379 -6.485 -13.252 1.00 89.69 102 MET A C 1
ATOM 803 O O . MET A 1 102 ? 13.890 -7.565 -13.580 1.00 89.69 102 MET A O 1
ATOM 807 N N . ARG A 1 103 ? 13.693 -5.606 -12.514 1.00 85.94 103 ARG A N 1
ATOM 808 C CA . ARG A 1 103 ? 12.294 -5.801 -12.097 1.00 85.94 103 ARG A CA 1
ATOM 809 C C . ARG A 1 103 ? 11.282 -5.522 -13.198 1.00 85.94 103 ARG A C 1
ATOM 811 O O . ARG A 1 103 ? 10.123 -5.919 -13.070 1.00 85.94 103 ARG A O 1
ATOM 818 N N . LEU A 1 104 ? 11.695 -4.839 -14.259 1.00 83.69 104 LEU A N 1
ATOM 819 C CA . LEU A 1 104 ? 10.823 -4.486 -15.363 1.00 83.69 104 LEU A CA 1
ATOM 820 C C . LEU A 1 104 ? 11.021 -5.476 -16.501 1.00 83.69 104 LEU A C 1
ATOM 822 O O . LEU A 1 104 ? 12.118 -5.662 -17.019 1.00 83.69 104 LEU A O 1
ATOM 826 N N . LYS A 1 105 ? 9.922 -6.107 -16.907 1.00 81.81 105 LYS A N 1
ATOM 827 C CA . LYS A 1 105 ? 9.908 -6.932 -18.110 1.00 81.81 105 LYS A CA 1
ATOM 828 C C . LYS A 1 105 ? 9.974 -6.019 -19.340 1.00 81.81 105 LYS A C 1
ATOM 830 O O . LYS A 1 105 ? 9.145 -5.103 -19.407 1.00 81.81 105 LYS A O 1
ATOM 835 N N . PRO A 1 106 ? 10.884 -6.254 -20.302 1.00 81.94 106 PRO A N 1
ATOM 836 C CA . PRO A 1 106 ? 11.016 -5.416 -21.493 1.00 81.94 106 PRO A CA 1
ATOM 837 C C . PRO A 1 106 ? 9.692 -5.192 -22.232 1.00 81.94 106 PRO A C 1
ATOM 839 O O . PRO A 1 106 ? 9.389 -4.070 -22.619 1.00 81.94 106 PRO A O 1
ATOM 842 N N . GLU A 1 107 ? 8.846 -6.220 -22.322 1.00 81.81 107 GLU A N 1
ATOM 843 C CA . GLU A 1 107 ? 7.556 -6.175 -23.027 1.00 81.81 107 GLU A CA 1
ATOM 844 C C . GLU A 1 107 ? 6.546 -5.229 -22.362 1.00 81.81 107 GLU A C 1
ATOM 846 O O . GLU A 1 107 ? 5.545 -4.839 -22.956 1.00 81.81 107 GLU A O 1
ATOM 851 N N . SER A 1 108 ? 6.787 -4.855 -21.105 1.00 77.50 108 SER A N 1
ATOM 852 C CA . SER A 1 108 ? 5.912 -3.928 -20.393 1.00 77.50 108 SER A CA 1
ATOM 853 C C . SER A 1 108 ? 6.078 -2.504 -20.947 1.00 77.50 108 SER A C 1
ATOM 855 O O . SER A 1 108 ? 5.097 -1.764 -21.020 1.00 77.50 108 SER A O 1
ATOM 857 N N . LEU A 1 109 ? 7.279 -2.124 -21.406 1.00 78.25 109 LEU A N 1
ATOM 858 C CA . LEU A 1 109 ? 7.552 -0.783 -21.945 1.00 78.25 109 LEU A CA 1
ATOM 859 C C . LEU A 1 109 ? 6.652 -0.423 -23.130 1.00 78.25 109 LEU A C 1
ATOM 861 O O . LEU A 1 109 ? 6.207 0.720 -23.205 1.00 78.25 109 LEU A O 1
ATOM 865 N N . ASP A 1 110 ? 6.302 -1.388 -23.981 1.00 81.31 110 ASP A N 1
ATOM 866 C CA . ASP A 1 110 ? 5.416 -1.163 -25.130 1.00 81.31 110 ASP A CA 1
ATOM 867 C C . ASP A 1 110 ? 4.061 -0.578 -24.710 1.00 81.31 110 ASP A C 1
ATOM 869 O O . ASP A 1 110 ? 3.548 0.337 -25.353 1.00 81.31 110 ASP A O 1
ATOM 873 N N . GLN A 1 111 ? 3.519 -1.011 -23.566 1.00 74.19 111 GLN A N 1
ATOM 874 C CA . GLN A 1 111 ? 2.255 -0.480 -23.045 1.00 74.19 111 GLN A CA 1
ATOM 875 C C . GLN A 1 111 ? 2.339 1.006 -22.684 1.00 74.19 111 GLN A C 1
ATOM 877 O O . GLN A 1 111 ? 1.336 1.711 -22.758 1.00 74.19 111 GLN A O 1
ATOM 882 N N . VAL A 1 112 ? 3.519 1.485 -22.280 1.00 76.94 112 VAL A N 1
ATOM 883 C CA . VAL A 1 112 ? 3.755 2.897 -21.937 1.00 76.94 112 VAL A CA 1
ATOM 884 C C . VAL A 1 112 ? 3.935 3.746 -23.200 1.00 76.94 112 VAL A C 1
ATOM 886 O O . VAL A 1 112 ? 3.731 4.957 -23.162 1.00 76.94 112 VAL A O 1
ATOM 889 N N . LEU A 1 113 ? 4.271 3.117 -24.329 1.00 83.25 113 LEU A N 1
ATOM 890 C CA . LEU A 1 113 ? 4.437 3.767 -25.629 1.00 83.25 113 LEU A CA 1
ATOM 891 C C . LEU A 1 113 ? 3.134 3.838 -26.439 1.00 83.25 113 LEU A C 1
ATOM 893 O O . LEU A 1 113 ? 3.101 4.475 -27.494 1.00 83.25 113 LEU A O 1
ATOM 897 N N . HIS A 1 114 ? 2.055 3.207 -25.970 1.00 82.88 114 HIS A N 1
ATOM 898 C CA . HIS A 1 114 ? 0.760 3.283 -26.636 1.00 82.88 114 HIS A CA 1
ATOM 899 C C . HIS A 1 114 ? 0.206 4.721 -26.616 1.00 82.88 114 HIS A C 1
ATOM 901 O O . HIS A 1 114 ? 0.199 5.365 -25.562 1.00 82.88 114 HIS A O 1
ATOM 907 N N . PRO A 1 115 ? -0.313 5.232 -27.750 1.00 84.38 115 PRO A N 1
ATOM 908 C CA . PRO A 1 115 ? -0.967 6.532 -27.794 1.00 84.38 115 PRO A CA 1
ATOM 909 C C . PRO A 1 115 ? -2.119 6.613 -26.789 1.00 84.38 115 PRO A C 1
ATOM 911 O O . PRO A 1 115 ? -2.997 5.750 -26.752 1.00 84.38 115 PRO A O 1
ATOM 914 N N . THR A 1 116 ? -2.131 7.678 -25.994 1.00 84.25 116 THR A N 1
ATOM 915 C CA . THR A 1 116 ? -3.202 7.982 -25.041 1.00 84.25 116 THR A CA 1
ATOM 916 C C . THR A 1 116 ? -3.841 9.319 -25.390 1.00 84.25 116 THR A C 1
ATOM 918 O O . THR A 1 116 ? -3.250 10.153 -26.079 1.00 84.25 116 THR A O 1
ATOM 921 N N . LEU A 1 117 ? -5.081 9.521 -24.943 1.00 84.56 117 LEU A N 1
ATOM 922 C CA . LEU A 1 117 ? -5.709 10.836 -25.025 1.00 84.56 117 LEU A CA 1
ATOM 923 C C . LEU A 1 117 ? -4.947 11.793 -24.110 1.00 84.56 117 LEU A C 1
ATOM 925 O O . LEU A 1 117 ? -4.733 11.473 -22.941 1.00 84.56 117 LEU A O 1
ATOM 929 N N . ASP A 1 118 ? -4.576 12.966 -24.626 1.00 85.81 118 ASP A N 1
ATOM 930 C CA . ASP A 1 118 ? -3.960 14.001 -23.801 1.00 85.81 118 ASP A CA 1
ATOM 931 C C . ASP A 1 118 ? -4.946 14.401 -22.684 1.00 85.81 118 ASP A C 1
ATOM 933 O O . ASP A 1 118 ? -6.031 14.917 -22.977 1.00 85.81 118 ASP A O 1
ATOM 937 N N . PRO A 1 119 ? -4.606 14.183 -21.399 1.00 83.31 119 PRO A N 1
ATOM 938 C CA . PRO A 1 119 ? -5.487 14.528 -20.288 1.00 83.31 119 PRO A CA 1
ATOM 939 C C . PRO A 1 119 ? -5.767 16.036 -20.188 1.00 83.31 119 PRO A C 1
ATOM 941 O O . PRO A 1 119 ? -6.740 16.426 -19.537 1.00 83.31 119 PRO A O 1
ATOM 944 N N . LYS A 1 120 ? -4.941 16.878 -20.828 1.00 89.00 120 LYS A N 1
ATOM 945 C CA . LYS A 1 120 ? -5.098 18.337 -20.913 1.00 89.00 120 LYS A CA 1
ATOM 946 C C . LYS A 1 120 ? -5.855 18.794 -22.164 1.00 89.00 120 LYS A C 1
ATOM 948 O O . LYS A 1 120 ? -6.129 19.988 -22.285 1.00 89.00 120 LYS A O 1
ATOM 953 N N . ALA A 1 121 ? -6.206 17.887 -23.078 1.00 90.56 121 ALA A N 1
ATOM 954 C CA . ALA A 1 121 ? -6.974 18.244 -24.262 1.00 90.56 121 ALA A CA 1
ATOM 955 C C . ALA A 1 121 ? -8.351 18.825 -23.878 1.00 90.56 121 ALA A C 1
ATOM 957 O O . ALA A 1 121 ? -8.964 18.394 -22.892 1.00 90.56 121 ALA A O 1
ATOM 958 N N . PRO A 1 122 ? -8.880 19.786 -24.660 1.00 88.69 122 PRO A N 1
ATOM 959 C CA . PRO A 1 122 ? -10.194 20.360 -24.409 1.00 88.69 122 PRO A CA 1
ATOM 960 C C . PRO A 1 122 ? -11.278 19.278 -24.491 1.00 88.69 122 PRO A C 1
ATOM 962 O O . PRO A 1 122 ? -11.472 18.634 -25.523 1.00 88.69 122 PRO A O 1
ATOM 965 N N . LYS A 1 123 ? -12.011 19.084 -23.391 1.00 87.31 123 LYS A N 1
ATOM 966 C CA . LYS A 1 123 ? -13.104 18.108 -23.313 1.00 87.31 123 LYS A CA 1
ATOM 967 C C . LYS A 1 123 ? -14.377 18.714 -23.901 1.00 87.31 123 LYS A C 1
ATOM 969 O O . LYS A 1 123 ? -14.923 19.668 -23.352 1.00 87.31 123 LYS A O 1
ATOM 974 N N . ARG A 1 124 ? -14.887 18.140 -24.993 1.00 86.88 124 ARG A N 1
ATOM 975 C CA . ARG A 1 124 ? -16.214 18.477 -25.527 1.00 86.88 124 ARG A CA 1
ATOM 976 C C . ARG A 1 124 ? -17.275 17.637 -24.817 1.00 86.88 124 ARG A C 1
ATOM 978 O O . ARG A 1 124 ? -17.429 16.455 -25.108 1.00 86.88 124 ARG A O 1
ATOM 985 N N . ILE A 1 125 ? -18.004 18.253 -23.892 1.00 84.88 125 ILE A N 1
ATOM 986 C CA . ILE A 1 125 ? -19.100 17.606 -23.160 1.00 84.88 125 ILE A CA 1
ATOM 987 C C . ILE A 1 125 ? -20.300 17.475 -24.106 1.00 84.88 125 ILE A C 1
ATOM 989 O O . ILE A 1 125 ? -20.816 18.479 -24.590 1.00 84.88 125 ILE A O 1
ATOM 993 N N . VAL A 1 126 ? -20.711 16.241 -24.406 1.00 90.19 126 VAL A N 1
ATOM 994 C CA . VAL A 1 126 ? -21.823 15.946 -25.333 1.00 90.19 126 VAL A CA 1
ATOM 995 C C . VAL A 1 126 ? -23.124 15.550 -24.627 1.00 90.19 126 VAL A C 1
ATOM 997 O O . VAL A 1 126 ? -24.173 15.563 -25.260 1.00 90.19 126 VAL A O 1
ATOM 1000 N N . ALA A 1 127 ? -23.070 15.239 -23.331 1.00 75.06 127 ALA A N 1
ATOM 1001 C CA . ALA A 1 127 ? -24.220 14.988 -22.464 1.00 75.06 127 ALA A CA 1
ATOM 1002 C C . ALA A 1 127 ? -23.803 15.153 -20.992 1.00 75.06 127 ALA A C 1
ATOM 1004 O O . ALA A 1 127 ? -22.605 15.107 -20.691 1.00 75.06 127 ALA A O 1
ATOM 1005 N N . LYS A 1 128 ? -24.784 15.373 -20.109 1.00 57.75 128 LYS A N 1
ATOM 1006 C CA . LYS A 1 128 ? -24.615 15.422 -18.652 1.00 57.75 128 LYS A CA 1
ATOM 1007 C C . LYS A 1 128 ? -25.076 14.112 -18.031 1.00 57.75 128 LYS A C 1
ATOM 1009 O O . LYS A 1 128 ? -26.117 13.608 -18.505 1.00 57.75 128 LYS A O 1
#

Secondary structure (DSSP, 8-state):
-HHHHHTTSSPPPPSSHHHHHHHT-SSPPHHHH-HHHHHHHHHHHHHHHHHHTS-EEEEEEEETTEEEEEEEEEPP--HHHHHHHHHHHHHTTSS-HHHHHHTS-HHHHHHHHS----TTSPP-----

InterPro domains:
  IPR002192 Pyruvate phosphate dikinase, AMP/ATP-binding [PF01326] (38-86)
  IPR010121 Pyruvate, phosphate dikinase [PTHR22931] (1-122)

Foldseek 3Di:
DVVCPVVVVDPDAAQDPVVCVVVVPPDDHVCVPQVPVSVVVVVVQVVVCLVVVAHKDWDWDADPNDIDTDDIDHDDDALVVLLVRLVVSCVVPSDPPVVSVVSHDPVSVVVVVDDDDDPPPDDDDPDD

Radius of gyration: 18.52 Å; chains: 1; bounding box: 45×31×48 Å

pLDDT: mean 89.98, std 7.02, range [57.75, 97.94]

Organism: NCBI:txid89044